Protein AF-A0A430QEE2-F1 (afdb_monomer_lite)

Foldseek 3Di:
DLVVLVVQLVLLVVCVPDVVNVVCCVVVVVVPVLVVVSVVSNVVSVVVNVLVVLVVVPVVDPDPVSVVVNVVVVVVVVVVVVVCVVVCVVVVVVCPPVVVVSVVVSVVVVVVVVVVVVVVVVVVD

Structure (mmCIF, N/CA/C/O backbone):
data_AF-A0A430QEE2-F1
#
_entry.id   AF-A0A430QEE2-F1
#
loop_
_atom_site.group_PDB
_atom_site.id
_atom_site.type_symbol
_atom_site.label_atom_id
_atom_site.label_alt_id
_atom_site.label_comp_id
_atom_site.label_asym_id
_atom_site.label_entity_id
_atom_site.label_seq_id
_atom_site.pdbx_PDB_ins_code
_atom_site.Cartn_x
_atom_site.Cartn_y
_atom_site.Cartn_z
_atom_site.occupancy
_atom_site.B_iso_or_equiv
_atom_site.auth_seq_id
_atom_site.auth_comp_id
_atom_site.auth_asym_id
_atom_site.auth_atom_id
_atom_site.pdbx_PDB_model_num
ATOM 1 N N . ILE A 1 1 ? 1.293 -5.900 13.526 1.00 61.44 1 ILE A N 1
ATOM 2 C CA . ILE A 1 1 ? 0.592 -5.198 12.418 1.00 61.44 1 ILE A CA 1
ATOM 3 C C . ILE A 1 1 ? 0.892 -3.696 12.388 1.00 61.44 1 ILE A C 1
ATOM 5 O O . ILE A 1 1 ? 1.267 -3.216 11.328 1.00 61.44 1 ILE A O 1
ATOM 9 N N . GLN A 1 2 ? 0.842 -2.959 13.507 1.00 61.53 2 GLN A N 1
ATOM 10 C CA . GLN A 1 2 ? 1.146 -1.511 13.510 1.00 61.53 2 GLN A CA 1
ATOM 11 C C . GLN A 1 2 ? 2.568 -1.151 13.041 1.00 61.53 2 GLN A C 1
ATOM 13 O O . GLN A 1 2 ? 2.710 -0.227 12.248 1.00 61.53 2 GLN A O 1
ATOM 18 N N . LEU A 1 3 ? 3.605 -1.906 13.439 1.00 73.31 3 LEU A N 1
ATOM 19 C CA . LEU A 1 3 ? 4.980 -1.668 12.959 1.00 73.31 3 LEU A CA 1
ATOM 20 C C . LEU A 1 3 ? 5.107 -1.805 11.433 1.00 73.31 3 LEU A C 1
ATOM 22 O O . LEU A 1 3 ? 5.831 -1.054 10.794 1.00 73.31 3 LEU A O 1
ATOM 26 N N . ILE A 1 4 ? 4.373 -2.758 10.856 1.00 73.50 4 ILE A N 1
ATOM 27 C CA . ILE A 1 4 ? 4.392 -3.045 9.419 1.00 73.50 4 ILE A CA 1
ATOM 28 C C . ILE A 1 4 ? 3.669 -1.925 8.656 1.00 73.50 4 ILE A C 1
ATOM 30 O O . ILE A 1 4 ? 4.161 -1.476 7.629 1.00 73.50 4 ILE A O 1
ATOM 34 N N . GLY A 1 5 ? 2.548 -1.417 9.183 1.00 66.69 5 GLY A N 1
ATOM 35 C CA . GLY A 1 5 ? 1.834 -0.278 8.594 1.00 66.69 5 GLY A CA 1
ATOM 36 C C . GLY A 1 5 ? 2.638 1.025 8.642 1.00 66.69 5 GLY A C 1
ATOM 37 O O . GLY A 1 5 ? 2.666 1.764 7.661 1.00 66.69 5 GLY A O 1
ATOM 38 N N . LEU A 1 6 ? 3.345 1.277 9.749 1.00 74.31 6 LEU A N 1
ATOM 39 C CA . LEU A 1 6 ? 4.223 2.442 9.881 1.00 74.31 6 LEU A CA 1
ATOM 40 C C . LEU A 1 6 ? 5.431 2.345 8.936 1.00 74.31 6 LEU A C 1
ATOM 42 O O . LEU A 1 6 ? 5.788 3.335 8.306 1.00 74.31 6 LEU A O 1
ATOM 46 N N . ALA A 1 7 ? 6.012 1.150 8.785 1.00 76.38 7 ALA A N 1
ATOM 47 C CA . ALA A 1 7 ? 7.092 0.901 7.834 1.00 76.38 7 ALA A CA 1
ATOM 48 C C . ALA A 1 7 ? 6.641 1.112 6.378 1.00 76.38 7 ALA A C 1
ATOM 50 O O . ALA A 1 7 ? 7.345 1.763 5.614 1.00 76.38 7 ALA A O 1
ATOM 51 N N . VAL A 1 8 ? 5.450 0.632 6.002 1.00 73.25 8 VAL A N 1
ATOM 52 C CA . VAL A 1 8 ? 4.884 0.813 4.650 1.00 73.25 8 VAL A CA 1
ATOM 53 C C . VAL A 1 8 ? 4.585 2.283 4.343 1.00 73.25 8 VAL A C 1
ATOM 55 O O . VAL A 1 8 ? 4.865 2.749 3.237 1.00 73.25 8 VAL A O 1
ATOM 58 N N . LEU A 1 9 ? 4.052 3.038 5.307 1.00 74.19 9 LEU A N 1
ATOM 59 C CA . LEU A 1 9 ? 3.819 4.475 5.137 1.00 74.19 9 LEU A CA 1
ATOM 60 C C . LEU A 1 9 ? 5.119 5.272 5.069 1.00 74.19 9 LEU A C 1
ATOM 62 O O . LEU A 1 9 ? 5.266 6.114 4.187 1.00 74.19 9 LEU A O 1
ATOM 66 N N . GLY A 1 10 ? 6.072 4.976 5.955 1.00 76.75 10 GLY A N 1
ATOM 67 C CA . GLY A 1 10 ? 7.401 5.582 5.922 1.00 76.75 10 GLY A CA 1
ATOM 68 C C . GLY A 1 10 ? 8.095 5.332 4.586 1.00 76.75 10 GLY A C 1
ATOM 69 O O . GLY A 1 10 ? 8.656 6.252 4.006 1.00 76.75 10 GLY A O 1
ATOM 70 N N . PHE A 1 11 ? 7.964 4.121 4.048 1.00 72.75 11 PHE A N 1
ATOM 71 C CA . PHE A 1 11 ? 8.493 3.754 2.740 1.00 72.75 11 PHE A CA 1
ATOM 72 C C . PHE A 1 11 ? 7.804 4.486 1.577 1.00 72.75 11 PHE A C 1
ATOM 74 O O . PHE A 1 11 ? 8.473 4.981 0.673 1.00 72.75 11 PHE A O 1
ATOM 81 N N . SER A 1 12 ? 6.475 4.610 1.620 1.00 71.56 12 SER A N 1
ATOM 82 C CA . SER A 1 12 ? 5.702 5.331 0.595 1.00 71.56 12 SER A CA 1
ATOM 83 C C . SER A 1 12 ? 6.098 6.809 0.522 1.00 71.56 12 SER A C 1
ATOM 85 O O . SER A 1 12 ? 6.240 7.366 -0.563 1.00 71.56 12 SER A O 1
ATOM 87 N N . VAL A 1 13 ? 6.323 7.432 1.682 1.00 80.75 13 VAL A N 1
ATOM 88 C CA . VAL A 1 13 ? 6.812 8.812 1.784 1.00 80.75 13 VAL A CA 1
ATOM 89 C C . VAL A 1 13 ? 8.279 8.900 1.360 1.00 80.75 13 VAL A C 1
ATOM 91 O O . VAL A 1 13 ? 8.635 9.818 0.634 1.00 80.75 13 VAL A O 1
ATOM 94 N N . TYR A 1 14 ? 9.119 7.931 1.733 1.00 75.69 14 TYR A N 1
ATOM 95 C CA . TYR A 1 14 ? 10.535 7.900 1.356 1.00 75.69 14 TYR A CA 1
ATOM 96 C C . TYR A 1 14 ? 10.735 7.907 -0.168 1.00 75.69 14 TYR A C 1
ATOM 98 O O . TYR A 1 14 ? 11.451 8.763 -0.675 1.00 75.69 14 TYR A O 1
ATOM 106 N N . ILE A 1 15 ? 10.011 7.054 -0.906 1.00 69.50 15 ILE A N 1
ATOM 107 C CA . ILE A 1 15 ? 10.014 7.066 -2.382 1.00 69.50 15 ILE A CA 1
ATOM 108 C C . ILE A 1 15 ? 9.570 8.425 -2.938 1.00 69.50 15 ILE A C 1
ATOM 110 O O . ILE A 1 15 ? 10.077 8.871 -3.962 1.00 69.50 15 ILE A O 1
ATOM 114 N N . TYR A 1 16 ? 8.615 9.088 -2.282 1.00 70.56 16 TYR A N 1
ATOM 115 C CA . TYR A 1 16 ? 8.105 10.383 -2.732 1.00 70.56 16 TYR A CA 1
ATOM 116 C C . TYR A 1 16 ? 9.147 11.504 -2.604 1.00 70.56 16 TYR A C 1
ATOM 118 O O . TYR A 1 16 ? 9.140 12.443 -3.403 1.00 70.56 16 TYR A O 1
ATOM 126 N N . LEU A 1 17 ? 10.026 11.412 -1.599 1.00 72.94 17 LEU A N 1
ATOM 127 C CA . LEU A 1 17 ? 11.105 12.372 -1.364 1.00 72.94 17 LEU A CA 1
ATOM 128 C C . LEU A 1 17 ? 12.332 12.137 -2.252 1.00 72.94 17 LEU A C 1
ATOM 130 O O . LEU A 1 17 ? 13.142 13.053 -2.380 1.00 72.94 17 LEU A O 1
ATOM 134 N N . GLU A 1 18 ? 12.488 10.954 -2.847 1.00 73.94 18 GLU A N 1
ATOM 135 C CA . GLU A 1 18 ? 13.654 10.629 -3.667 1.00 73.94 18 GLU A CA 1
ATOM 136 C C . GLU A 1 18 ? 13.499 11.250 -5.076 1.00 73.94 18 GLU A C 1
ATOM 138 O O . GLU A 1 18 ? 12.616 10.847 -5.840 1.00 73.94 18 GLU A O 1
ATOM 143 N N . PRO A 1 19 ? 14.320 12.253 -5.451 1.00 62.75 19 PRO A N 1
ATOM 144 C CA . PRO A 1 19 ? 14.142 13.012 -6.694 1.00 62.75 19 PRO A CA 1
ATOM 145 C C . PRO A 1 19 ? 14.376 12.159 -7.949 1.00 62.75 19 PRO A C 1
ATOM 147 O O . PRO A 1 19 ? 13.762 12.414 -8.983 1.00 62.75 19 PRO A O 1
ATOM 150 N N . GLU A 1 20 ? 15.177 11.092 -7.846 1.00 61.84 20 GLU A N 1
ATOM 151 C CA . GLU A 1 20 ? 15.377 10.129 -8.934 1.00 61.84 20 GLU A CA 1
ATOM 152 C C . GLU A 1 20 ? 14.061 9.461 -9.352 1.00 61.84 20 GLU A C 1
ATOM 154 O O . GLU A 1 20 ? 13.815 9.304 -10.542 1.00 61.84 20 GLU A O 1
ATOM 159 N N . ALA A 1 21 ? 13.154 9.146 -8.419 1.00 60.59 21 ALA A N 1
ATOM 160 C CA . ALA A 1 21 ? 11.859 8.557 -8.763 1.00 60.59 21 ALA A CA 1
ATOM 161 C C . ALA A 1 21 ? 11.020 9.494 -9.646 1.00 60.59 21 ALA A C 1
ATOM 163 O O . ALA A 1 21 ? 10.355 9.039 -10.575 1.00 60.59 21 ALA A O 1
ATOM 164 N N . GLN A 1 22 ? 11.078 10.803 -9.397 1.00 59.28 22 GLN A N 1
ATOM 165 C CA . GLN A 1 22 ? 10.301 11.795 -10.137 1.00 59.28 22 GLN A CA 1
ATOM 166 C C . GLN A 1 22 ? 10.834 11.984 -11.560 1.00 59.28 22 GLN A C 1
ATOM 168 O O . GLN A 1 22 ? 10.031 12.056 -12.487 1.00 59.28 22 GLN A O 1
ATOM 173 N N . ASP A 1 23 ? 12.158 11.971 -11.747 1.00 64.25 23 ASP A N 1
ATOM 174 C CA . ASP A 1 23 ? 12.810 12.082 -13.059 1.00 64.25 23 ASP A CA 1
ATOM 175 C C . ASP A 1 23 ? 12.593 10.845 -13.945 1.00 64.25 23 ASP A C 1
ATOM 177 O O . ASP A 1 23 ? 12.384 10.976 -15.150 1.00 64.25 23 ASP A O 1
ATOM 181 N N . ILE A 1 24 ? 12.566 9.634 -13.372 1.00 60.31 24 ILE A N 1
ATOM 182 C CA . ILE A 1 24 ? 12.307 8.405 -14.147 1.00 60.31 24 ILE A CA 1
ATOM 183 C C . ILE A 1 24 ? 10.834 8.342 -14.579 1.00 60.31 24 ILE A C 1
ATOM 185 O O . ILE A 1 24 ? 10.527 7.946 -15.708 1.00 60.31 24 ILE A O 1
ATOM 189 N N . ILE A 1 25 ? 9.912 8.774 -13.708 1.00 61.84 25 ILE A N 1
ATOM 190 C CA . ILE A 1 25 ? 8.498 8.922 -14.068 1.00 61.84 25 ILE A CA 1
ATOM 191 C C . ILE A 1 25 ? 8.384 10.009 -15.146 1.00 61.84 25 ILE A C 1
ATOM 193 O O . ILE A 1 25 ? 7.694 9.773 -16.141 1.00 61.84 25 ILE A O 1
ATOM 197 N N . LEU A 1 26 ? 9.169 11.098 -15.044 1.00 64.56 26 LEU A N 1
ATOM 198 C CA . LEU A 1 26 ? 9.227 12.167 -16.042 1.00 64.56 26 LEU A CA 1
ATOM 199 C C . LEU A 1 26 ? 9.687 11.727 -17.430 1.00 64.56 26 LEU A C 1
ATOM 201 O O . LEU A 1 26 ? 9.030 12.020 -18.432 1.00 64.56 26 LEU A O 1
ATOM 205 N N . ALA A 1 27 ? 10.789 10.987 -17.471 1.00 63.97 27 ALA A N 1
ATOM 206 C CA . ALA A 1 27 ? 11.437 10.518 -18.686 1.00 63.97 27 ALA A CA 1
ATOM 207 C C . ALA A 1 27 ? 10.675 9.379 -19.383 1.00 63.97 27 ALA A C 1
ATOM 209 O O . ALA A 1 27 ? 10.816 9.193 -20.590 1.00 63.97 27 ALA A O 1
ATOM 210 N N . SER A 1 28 ? 9.853 8.619 -18.651 1.00 61.38 28 SER A N 1
ATOM 211 C CA . SER A 1 28 ? 9.152 7.447 -19.192 1.00 61.38 28 SER A CA 1
ATOM 212 C C . SER A 1 28 ? 8.037 7.770 -20.197 1.00 61.38 28 SER A C 1
ATOM 214 O O . SER A 1 28 ? 7.538 6.860 -20.856 1.00 61.38 28 SER A O 1
ATOM 216 N N . GLY A 1 29 ? 7.586 9.029 -20.302 1.00 59.91 29 GLY A N 1
ATOM 217 C CA . GLY A 1 29 ? 6.444 9.422 -21.146 1.00 59.91 29 GLY A CA 1
ATOM 218 C C . GLY A 1 29 ? 5.090 8.821 -20.719 1.00 59.91 29 GLY A C 1
ATOM 219 O O . GLY A 1 29 ? 4.051 9.232 -21.227 1.00 59.91 29 GLY A O 1
ATOM 220 N N . GLN A 1 30 ? 5.086 7.910 -19.738 1.00 57.91 30 GLN A N 1
ATOM 221 C CA . GLN A 1 30 ? 3.943 7.157 -19.207 1.00 57.91 30 GLN A CA 1
ATOM 222 C C . GLN A 1 30 ? 3.565 7.640 -17.794 1.00 57.91 30 GLN A C 1
ATOM 224 O O . GLN A 1 30 ? 3.197 6.876 -16.900 1.00 57.91 30 GLN A O 1
ATOM 229 N N . GLN A 1 31 ? 3.682 8.945 -17.588 1.00 59.81 31 GLN A N 1
ATOM 230 C CA . GLN A 1 31 ? 3.606 9.625 -16.293 1.00 59.81 31 GLN A CA 1
ATOM 231 C C . GLN A 1 31 ? 2.296 9.409 -15.549 1.00 59.81 31 GLN A C 1
ATOM 233 O O . GLN A 1 31 ? 2.272 9.190 -14.338 1.00 59.81 31 GLN A O 1
ATOM 238 N N . HIS A 1 32 ? 1.196 9.424 -16.298 1.00 63.00 32 HIS A N 1
ATOM 239 C CA . HIS A 1 32 ? -0.139 9.377 -15.726 1.00 63.00 32 HIS A CA 1
ATOM 240 C C . HIS A 1 32 ? -0.400 8.069 -14.974 1.00 63.00 32 HIS A C 1
ATOM 242 O O . HIS A 1 32 ? -0.931 8.099 -13.868 1.00 63.00 32 HIS A O 1
ATOM 248 N N . ALA A 1 33 ? 0.008 6.920 -15.519 1.00 66.38 33 ALA A N 1
ATOM 249 C CA . ALA A 1 33 ? -0.285 5.625 -14.904 1.00 66.38 33 ALA A CA 1
ATOM 250 C C . ALA A 1 33 ? 0.511 5.400 -13.606 1.00 66.38 33 ALA A C 1
ATOM 252 O O . ALA A 1 33 ? -0.025 4.888 -12.620 1.00 66.38 33 ALA A O 1
ATOM 253 N N . VAL A 1 34 ? 1.781 5.811 -13.591 1.00 67.12 34 VAL A N 1
ATOM 254 C CA . VAL A 1 34 ? 2.676 5.588 -12.450 1.00 67.12 34 VAL A CA 1
ATOM 255 C C . VAL A 1 34 ? 2.365 6.557 -11.307 1.00 67.12 34 VAL A C 1
ATOM 257 O O . VAL A 1 34 ? 2.304 6.123 -10.157 1.00 67.12 34 VAL A O 1
ATOM 260 N N . GLN A 1 35 ? 2.061 7.829 -11.600 1.00 72.25 35 GLN A N 1
ATOM 261 C CA . GLN A 1 35 ? 1.630 8.791 -10.575 1.00 72.25 35 GLN A CA 1
ATOM 262 C C . GLN A 1 35 ? 0.320 8.373 -9.900 1.00 72.25 35 GLN A C 1
ATOM 264 O O . GLN A 1 35 ? 0.208 8.456 -8.676 1.00 72.25 35 GLN A O 1
ATOM 269 N N . ILE A 1 36 ? -0.656 7.889 -10.677 1.00 77.44 36 ILE A N 1
ATOM 270 C CA . ILE A 1 36 ? -1.939 7.412 -10.141 1.00 77.44 36 ILE A CA 1
ATOM 271 C C . ILE A 1 36 ? -1.719 6.220 -9.199 1.00 77.44 36 ILE A C 1
ATOM 273 O O . ILE A 1 36 ? -2.285 6.188 -8.108 1.00 77.44 36 ILE A O 1
ATOM 277 N N . MET A 1 37 ? -0.858 5.270 -9.576 1.00 72.19 37 MET A N 1
ATOM 278 C CA . MET A 1 37 ? -0.488 4.127 -8.732 1.00 72.19 37 MET A CA 1
ATOM 279 C C . MET A 1 37 ? 0.205 4.549 -7.429 1.00 72.19 37 MET A C 1
ATOM 281 O O . MET A 1 37 ? -0.120 4.018 -6.369 1.00 72.19 37 MET A O 1
ATOM 285 N N . LEU A 1 38 ? 1.127 5.513 -7.487 1.00 73.88 38 LEU A N 1
ATOM 286 C CA . LEU A 1 38 ? 1.847 6.034 -6.318 1.00 73.88 38 LEU A CA 1
ATOM 287 C C . LEU A 1 38 ? 0.901 6.716 -5.322 1.00 73.88 38 LEU A C 1
ATOM 289 O O . LEU A 1 38 ? 0.933 6.415 -4.128 1.00 73.88 38 LEU A O 1
ATOM 293 N N . TYR A 1 39 ? 0.009 7.577 -5.817 1.00 79.81 39 TYR A N 1
ATOM 294 C CA . TYR A 1 39 ? -1.023 8.208 -4.992 1.00 79.81 39 TYR A CA 1
ATOM 295 C C . TYR A 1 39 ? -1.992 7.181 -4.396 1.00 79.81 39 TYR A C 1
ATOM 297 O O . TYR A 1 39 ? -2.347 7.281 -3.220 1.00 79.81 39 TYR A O 1
ATOM 305 N N . ALA A 1 40 ? -2.390 6.173 -5.177 1.00 81.12 40 ALA A N 1
ATOM 306 C CA . ALA A 1 40 ? -3.236 5.089 -4.690 1.00 81.12 40 ALA A CA 1
ATOM 307 C C . ALA A 1 40 ? -2.542 4.281 -3.581 1.00 81.12 40 ALA A C 1
ATOM 309 O O . ALA A 1 40 ? -3.164 3.996 -2.559 1.00 81.12 40 ALA A O 1
ATOM 310 N N . LEU A 1 41 ? -1.252 3.965 -3.733 1.00 74.69 41 LEU A N 1
ATOM 311 C CA . LEU A 1 41 ? -0.469 3.234 -2.735 1.00 74.69 41 LEU A CA 1
ATOM 312 C C . LEU A 1 41 ? -0.322 4.030 -1.429 1.00 74.69 41 LEU A C 1
ATOM 314 O O . LEU A 1 41 ? -0.532 3.476 -0.349 1.00 74.69 41 LEU A O 1
ATOM 318 N N . MET A 1 42 ? -0.055 5.337 -1.530 1.00 82.25 42 MET A N 1
ATOM 319 C CA . MET A 1 42 ? -0.017 6.251 -0.384 1.00 82.25 42 MET A CA 1
ATOM 320 C C . MET A 1 42 ? -1.370 6.275 0.347 1.00 82.25 42 MET A C 1
ATOM 322 O O . MET A 1 42 ? -1.426 6.152 1.573 1.00 82.25 42 MET A O 1
ATOM 326 N N . GLY A 1 43 ? -2.471 6.371 -0.407 1.00 84.31 43 GLY A N 1
ATOM 327 C CA . GLY A 1 43 ? -3.829 6.345 0.134 1.00 84.31 43 GLY A CA 1
ATOM 328 C C . GLY A 1 43 ? -4.150 5.035 0.857 1.00 84.31 43 GLY A C 1
ATOM 329 O O . GLY A 1 43 ? -4.575 5.054 2.011 1.00 84.31 43 GLY A O 1
ATOM 330 N N . ILE A 1 44 ? -3.891 3.889 0.220 1.00 82.31 44 ILE A N 1
ATOM 331 C CA . ILE A 1 44 ? -4.133 2.555 0.795 1.00 82.31 44 ILE A CA 1
ATOM 332 C C . ILE A 1 44 ? -3.284 2.339 2.058 1.00 82.31 44 ILE A C 1
ATOM 334 O O . ILE A 1 44 ? -3.799 1.837 3.062 1.00 82.31 44 ILE A O 1
ATOM 338 N N . GLY A 1 45 ? -2.013 2.754 2.045 1.00 75.69 45 GLY A N 1
ATOM 339 C CA . GLY A 1 45 ? -1.127 2.699 3.211 1.00 75.69 45 GLY A CA 1
ATOM 340 C C . GLY A 1 45 ? -1.650 3.534 4.384 1.00 75.69 45 GLY A C 1
ATOM 341 O O . GLY A 1 45 ? -1.693 3.053 5.518 1.00 75.69 45 GLY A O 1
ATOM 342 N N . GLY A 1 46 ? -2.133 4.748 4.100 1.00 83.19 46 GLY A N 1
ATOM 343 C CA . GLY A 1 46 ? -2.735 5.652 5.085 1.00 83.19 46 GLY A CA 1
ATOM 344 C C . GLY A 1 46 ? -3.993 5.073 5.719 1.00 83.19 46 GLY A C 1
ATOM 345 O O . GLY A 1 46 ? -4.103 4.989 6.943 1.00 83.19 46 GLY A O 1
ATOM 346 N N . ILE A 1 47 ? -4.919 4.605 4.882 1.00 83.19 47 ILE A N 1
ATOM 347 C CA . ILE A 1 47 ? -6.187 4.007 5.315 1.00 83.19 47 ILE A CA 1
ATOM 348 C C . ILE A 1 47 ? -5.925 2.769 6.183 1.00 83.19 47 ILE A C 1
ATOM 350 O O . ILE A 1 47 ? -6.522 2.619 7.248 1.00 83.19 47 ILE A O 1
ATOM 354 N N . THR A 1 48 ? -4.980 1.916 5.781 1.00 80.62 48 THR A N 1
ATOM 355 C CA . THR A 1 48 ? -4.608 0.710 6.536 1.00 80.62 48 THR A CA 1
ATOM 356 C C . THR A 1 48 ? -4.020 1.053 7.908 1.00 80.62 48 THR A C 1
ATOM 358 O O . THR A 1 48 ? -4.321 0.366 8.886 1.00 80.62 48 THR A O 1
ATOM 361 N N . LEU A 1 49 ? -3.235 2.133 8.023 1.00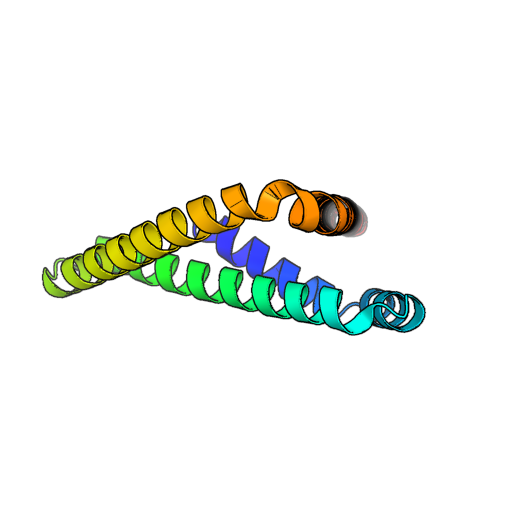 78.81 49 LEU A N 1
ATOM 362 C CA . LEU A 1 49 ? -2.722 2.595 9.316 1.00 78.81 49 LEU A CA 1
ATOM 363 C C . LEU A 1 49 ? -3.853 3.099 10.220 1.00 78.81 49 LEU A C 1
ATOM 365 O O . LEU A 1 49 ? -3.909 2.716 11.386 1.00 78.81 49 LEU A O 1
ATOM 369 N N . VAL A 1 50 ? -4.788 3.890 9.687 1.00 81.38 50 VAL A N 1
ATOM 370 C CA . VAL A 1 50 ? -5.955 4.360 10.450 1.00 81.38 50 VAL A CA 1
ATOM 371 C C . VAL A 1 50 ? -6.782 3.173 10.952 1.00 81.38 50 VAL A C 1
ATOM 373 O O . VAL A 1 50 ? -7.094 3.107 12.139 1.00 81.38 50 VAL A O 1
ATOM 376 N N . ILE A 1 51 ? -7.055 2.180 10.100 1.00 81.00 51 ILE A N 1
ATOM 377 C CA . ILE A 1 51 ? -7.767 0.951 10.490 1.00 81.00 51 ILE A CA 1
ATOM 378 C C . ILE A 1 51 ? -7.000 0.186 11.581 1.00 81.00 51 ILE A C 1
ATOM 380 O O . ILE A 1 51 ? -7.609 -0.299 12.534 1.00 81.00 51 ILE A O 1
ATOM 384 N N . ALA A 1 52 ? -5.669 0.100 11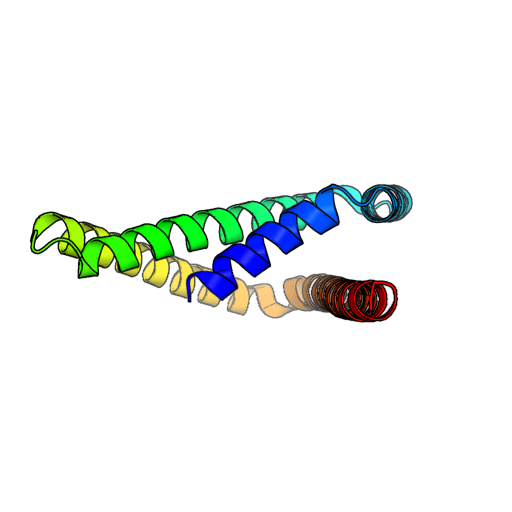.485 1.00 77.19 52 ALA A N 1
ATOM 385 C CA . ALA A 1 52 ? -4.835 -0.559 12.491 1.00 77.19 52 ALA A CA 1
ATOM 386 C C . ALA A 1 52 ? -4.836 0.179 13.842 1.00 77.19 52 ALA A C 1
ATOM 388 O O . ALA A 1 52 ? -4.818 -0.469 14.891 1.00 77.19 52 ALA A O 1
ATOM 389 N N . LEU A 1 53 ? -4.884 1.515 13.831 1.00 72.19 53 LEU A N 1
ATOM 390 C CA . LEU A 1 53 ? -5.033 2.324 15.042 1.00 72.19 53 LEU A CA 1
ATOM 391 C C . LEU A 1 53 ? -6.411 2.118 15.679 1.00 72.19 53 LEU A C 1
ATOM 393 O O . LEU A 1 53 ? -6.484 1.874 16.880 1.00 72.19 53 LEU A O 1
ATOM 397 N N . PHE A 1 54 ? -7.487 2.113 14.886 1.00 73.94 54 PHE A N 1
ATOM 398 C CA . PHE A 1 54 ? -8.833 1.805 15.383 1.00 73.94 54 PHE A CA 1
ATOM 399 C C . PHE A 1 54 ? -8.942 0.380 15.947 1.00 73.94 54 PHE A C 1
ATOM 401 O O . PHE A 1 54 ? -9.566 0.187 16.988 1.00 73.94 54 PHE A O 1
ATOM 408 N N . GLY A 1 55 ? -8.286 -0.603 15.324 1.00 72.19 55 GLY A N 1
ATOM 409 C CA . GLY A 1 55 ? -8.237 -1.979 15.827 1.00 72.19 55 GLY A CA 1
ATOM 410 C C . GLY A 1 55 ? -7.480 -2.116 17.154 1.00 72.19 55 GLY A C 1
ATOM 411 O O . GLY A 1 55 ? -7.940 -2.815 18.053 1.00 72.19 55 GLY A O 1
ATOM 412 N N . CYS A 1 56 ? -6.348 -1.421 17.317 1.00 70.50 56 CYS A N 1
ATOM 413 C CA . CYS A 1 56 ? -5.582 -1.453 18.568 1.00 70.50 56 CYS A CA 1
ATOM 414 C C . CYS A 1 56 ? -6.272 -0.673 19.698 1.00 70.50 56 CYS A C 1
ATOM 416 O O . CYS A 1 56 ? -6.293 -1.138 20.835 1.00 70.50 56 CYS A O 1
ATOM 418 N N . CYS A 1 57 ? -6.874 0.483 19.395 1.00 65.44 57 CYS A N 1
ATOM 419 C CA . CYS A 1 57 ? -7.671 1.241 20.363 1.00 65.44 57 CYS A CA 1
ATOM 420 C C . CYS A 1 57 ? -8.936 0.477 20.789 1.00 65.44 57 CYS A C 1
ATOM 422 O O . CYS A 1 57 ? -9.334 0.566 21.947 1.00 65.44 57 CYS A O 1
ATOM 424 N N . GLY A 1 58 ? -9.533 -0.318 19.894 1.00 64.62 58 GLY A N 1
ATOM 425 C CA . GLY A 1 58 ? -10.684 -1.174 20.203 1.00 64.62 58 GLY A CA 1
ATOM 426 C C . GLY A 1 58 ? -10.384 -2.319 21.168 1.00 64.62 58 GLY A C 1
ATOM 427 O O . GLY A 1 58 ? -11.286 -2.761 21.867 1.00 64.62 58 GLY A O 1
ATOM 428 N N . ALA A 1 59 ? -9.128 -2.762 21.263 1.00 65.62 59 ALA A N 1
ATOM 429 C CA . ALA A 1 59 ? -8.710 -3.727 22.280 1.00 65.62 59 ALA A CA 1
ATOM 430 C C . ALA A 1 59 ? -8.501 -3.079 23.661 1.00 65.62 59 ALA A C 1
ATOM 432 O O . ALA A 1 59 ? -8.582 -3.763 24.676 1.00 65.62 59 ALA A O 1
ATOM 433 N N . TYR A 1 60 ? -8.219 -1.771 23.697 1.00 60.84 60 TYR A N 1
ATOM 434 C CA . TYR A 1 60 ? -7.923 -1.039 24.931 1.00 60.84 60 TYR A CA 1
ATOM 435 C C . TYR A 1 60 ? -9.167 -0.406 25.572 1.00 60.84 60 TYR A C 1
ATOM 437 O O . TYR A 1 60 ? -9.159 -0.092 26.759 1.00 60.84 60 TYR A O 1
ATOM 445 N N . HIS A 1 61 ? -10.239 -0.202 24.803 1.00 53.22 61 HIS A N 1
ATOM 446 C CA . HIS A 1 61 ? -11.466 0.420 25.285 1.00 53.22 61 HIS A CA 1
ATOM 447 C C . HIS A 1 61 ? -12.620 -0.586 25.255 1.00 53.22 61 HIS A C 1
ATOM 449 O O . HIS A 1 61 ? -13.074 -0.984 24.186 1.00 53.22 61 HIS A O 1
ATOM 455 N N . GLU A 1 62 ? -13.132 -0.952 26.431 1.00 63.75 62 GLU A N 1
ATOM 456 C CA . GLU A 1 62 ? -14.250 -1.886 26.652 1.00 63.75 62 GLU A CA 1
ATOM 457 C C . GLU A 1 62 ? -15.616 -1.326 26.170 1.00 63.75 62 GLU A C 1
ATOM 459 O O . GLU A 1 62 ? -16.665 -1.635 26.730 1.00 63.75 62 GLU A O 1
ATOM 464 N N . SER A 1 63 ? -15.643 -0.458 25.143 1.00 55.69 63 SER A N 1
ATOM 465 C CA . SER A 1 63 ? -16.883 0.116 24.608 1.00 55.69 63 SER A CA 1
ATOM 466 C C . SER A 1 63 ? -17.378 -0.611 23.360 1.00 55.69 63 SER A C 1
ATOM 468 O O . SER A 1 63 ? -16.735 -0.678 22.311 1.00 55.69 63 SER A O 1
ATOM 470 N N . GLN A 1 64 ? -18.610 -1.102 23.461 1.00 62.00 64 GLN A N 1
ATOM 471 C CA . GLN A 1 64 ? -19.291 -1.867 22.417 1.00 62.00 64 GLN A CA 1
ATOM 472 C C . GLN A 1 64 ? -19.530 -1.061 21.122 1.00 62.00 64 GLN A C 1
ATOM 474 O O . GLN A 1 64 ? -19.642 -1.645 20.045 1.00 62.00 64 GLN A O 1
ATOM 479 N N . CYS A 1 65 ? -19.539 0.277 21.188 1.00 63.34 65 CYS A N 1
ATOM 480 C CA . CYS A 1 65 ? -19.667 1.139 20.007 1.00 63.34 65 CYS A CA 1
ATOM 481 C C . CYS A 1 65 ? -18.433 1.121 19.088 1.00 63.34 65 CYS A C 1
ATOM 483 O O . CYS A 1 65 ? -18.593 1.260 17.877 1.00 63.34 65 CYS A O 1
ATOM 485 N N . LEU A 1 66 ? -17.214 0.947 19.620 1.00 65.75 66 LEU A N 1
ATOM 486 C CA . LEU A 1 66 ? -15.992 0.977 18.799 1.00 65.75 66 LEU A CA 1
ATOM 487 C C . LEU A 1 66 ? -15.780 -0.337 18.025 1.00 65.75 66 LEU A C 1
ATOM 489 O O . LEU A 1 66 ? -15.211 -0.347 16.935 1.00 65.75 66 LEU A O 1
ATOM 493 N N . LEU A 1 67 ? -16.282 -1.449 18.568 1.00 74.19 67 LEU A N 1
ATOM 494 C CA . LEU A 1 67 ? -16.224 -2.759 17.921 1.00 74.19 67 LEU A CA 1
ATOM 495 C C . LEU A 1 67 ? -17.227 -2.863 16.758 1.00 74.19 67 LEU A C 1
ATOM 497 O O . LEU A 1 67 ? -16.924 -3.452 15.720 1.00 74.19 67 LEU A O 1
ATOM 501 N N . GLY A 1 68 ? -18.401 -2.234 16.902 1.00 80.88 68 GLY A N 1
ATOM 502 C CA . GLY A 1 68 ? -19.430 -2.195 15.859 1.00 80.88 68 GLY A CA 1
ATOM 503 C C . GLY A 1 68 ? -18.997 -1.427 14.606 1.00 80.88 68 GLY A C 1
ATOM 504 O O . GLY A 1 68 ? -19.217 -1.890 13.484 1.00 80.88 68 GLY A O 1
ATOM 505 N N . THR A 1 69 ? -18.323 -0.284 14.768 1.00 81.19 69 THR A N 1
ATOM 506 C CA . THR A 1 69 ? -17.777 0.479 13.632 1.00 81.19 69 THR A CA 1
ATOM 507 C C . THR A 1 69 ? -16.644 -0.269 12.940 1.00 81.19 69 THR A C 1
ATOM 509 O O . THR A 1 69 ? -16.623 -0.317 11.711 1.00 81.19 69 THR A O 1
ATOM 512 N N . TYR A 1 70 ? -15.758 -0.924 13.696 1.00 81.94 70 TYR A N 1
ATOM 513 C CA . TYR A 1 70 ? -14.707 -1.771 13.130 1.00 81.94 70 TYR A CA 1
ATOM 514 C C . TYR A 1 70 ? -15.283 -2.894 12.258 1.00 81.94 70 TYR A C 1
ATOM 516 O O . TYR A 1 70 ? -14.872 -3.067 11.110 1.00 81.94 70 TYR A O 1
ATOM 524 N N . PHE A 1 71 ? -16.290 -3.609 12.762 1.00 84.69 71 PHE A N 1
ATOM 525 C CA . PHE A 1 71 ? -16.944 -4.683 12.016 1.00 84.69 71 PHE A CA 1
ATOM 526 C C . PHE A 1 71 ? -17.635 -4.169 10.745 1.00 84.69 71 PHE A C 1
ATOM 528 O O . PHE A 1 71 ? -17.520 -4.771 9.678 1.00 84.69 71 PHE A O 1
ATOM 535 N N . THR A 1 72 ? -18.289 -3.010 10.835 1.00 89.06 72 THR A N 1
ATOM 536 C CA . THR A 1 72 ? -18.934 -2.363 9.683 1.00 89.06 72 THR A CA 1
ATOM 537 C C . THR A 1 72 ? -17.912 -1.987 8.609 1.00 89.06 72 THR A C 1
ATOM 539 O O . THR A 1 72 ? -18.109 -2.296 7.435 1.00 89.06 72 THR A O 1
ATOM 542 N N . ILE A 1 73 ? -16.784 -1.382 8.999 1.00 85.12 73 ILE A N 1
ATOM 543 C CA . ILE A 1 73 ? -15.689 -1.037 8.082 1.00 85.12 73 ILE A CA 1
ATOM 544 C C . ILE A 1 73 ? -15.120 -2.294 7.415 1.00 85.12 73 ILE A C 1
ATOM 546 O O . ILE A 1 73 ? -14.908 -2.295 6.204 1.00 85.12 73 ILE A O 1
ATOM 550 N N . LEU A 1 74 ? -14.920 -3.382 8.166 1.00 84.81 74 LEU A N 1
ATOM 551 C CA . LEU A 1 74 ? -14.436 -4.643 7.602 1.00 84.81 74 LEU A CA 1
ATOM 552 C C . LEU A 1 74 ? -15.397 -5.236 6.569 1.00 84.81 74 LEU A C 1
ATOM 554 O O . LEU A 1 74 ? -14.940 -5.684 5.519 1.00 84.81 74 LEU A O 1
ATOM 558 N N . ILE A 1 75 ? -16.709 -5.207 6.821 1.00 91.56 75 ILE A N 1
ATOM 559 C CA . ILE A 1 75 ? -17.707 -5.671 5.847 1.00 91.56 75 ILE A CA 1
ATOM 560 C C . ILE A 1 75 ? -17.626 -4.850 4.556 1.00 91.56 75 ILE A C 1
ATOM 562 O O . ILE A 1 75 ? -17.635 -5.419 3.464 1.00 91.56 75 ILE A O 1
ATOM 566 N N . VAL A 1 76 ? -17.501 -3.525 4.666 1.00 91.75 76 VAL A N 1
ATOM 567 C CA . VAL A 1 76 ? -17.380 -2.635 3.501 1.00 91.75 76 VAL A CA 1
ATOM 568 C C . VAL A 1 76 ? -16.099 -2.923 2.712 1.00 91.75 76 VAL A C 1
ATOM 570 O O . VAL A 1 76 ? -16.137 -3.006 1.480 1.00 91.75 76 VAL A O 1
ATOM 573 N N . ILE A 1 77 ? -14.972 -3.134 3.400 1.00 88.94 77 ILE A N 1
ATOM 574 C CA . ILE A 1 77 ? -13.701 -3.500 2.762 1.00 88.94 77 ILE A CA 1
ATOM 575 C C . ILE A 1 77 ? -13.832 -4.844 2.055 1.00 88.94 77 ILE A C 1
ATO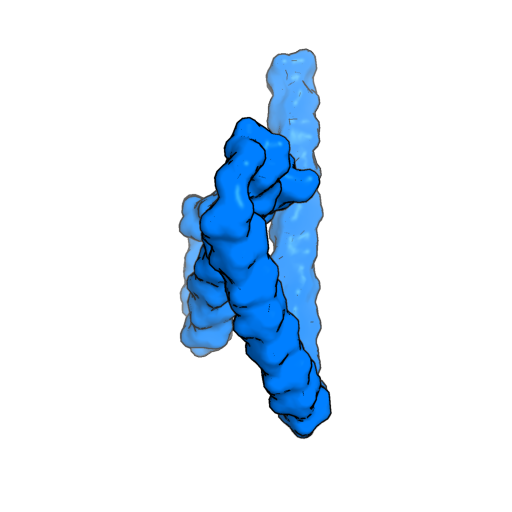M 577 O O . ILE A 1 77 ? -13.422 -4.956 0.904 1.00 88.94 77 ILE A O 1
ATOM 581 N N . PHE A 1 78 ? -14.434 -5.843 2.701 1.00 89.75 78 PHE A N 1
ATOM 582 C CA . PHE A 1 78 ? -14.611 -7.169 2.121 1.00 89.75 78 PHE A CA 1
ATOM 583 C C . PHE A 1 78 ? -15.488 -7.124 0.866 1.00 89.75 78 PHE A C 1
ATOM 585 O O . PHE A 1 78 ? -15.107 -7.660 -0.172 1.00 89.75 78 PHE A O 1
ATOM 592 N N . ALA A 1 79 ? -16.614 -6.410 0.915 1.00 94.38 79 ALA A N 1
ATOM 593 C CA . ALA A 1 79 ? -17.475 -6.213 -0.248 1.00 94.38 79 ALA A CA 1
ATOM 594 C C . ALA A 1 79 ? -16.726 -5.525 -1.403 1.00 94.38 79 ALA A C 1
ATOM 596 O O . ALA A 1 79 ? -16.825 -5.949 -2.558 1.00 94.38 79 ALA A O 1
ATOM 597 N N . THR A 1 80 ? -15.918 -4.509 -1.089 1.00 90.94 80 THR A N 1
ATOM 598 C CA . THR A 1 80 ? -15.079 -3.809 -2.073 1.00 90.94 80 THR A CA 1
ATOM 599 C C . THR A 1 80 ? -14.006 -4.732 -2.648 1.00 90.94 80 THR A C 1
ATOM 601 O O . THR A 1 80 ? -13.791 -4.737 -3.856 1.00 90.94 80 THR A O 1
ATOM 604 N N . GLN A 1 81 ? -13.369 -5.560 -1.817 1.00 86.69 81 GLN A N 1
ATOM 605 C CA . GLN A 1 81 ? -12.360 -6.531 -2.242 1.00 86.69 81 GLN A CA 1
ATOM 606 C C . GLN A 1 81 ? -12.948 -7.584 -3.172 1.00 86.69 81 GLN A C 1
ATOM 608 O O . GLN A 1 81 ? -12.363 -7.856 -4.212 1.00 86.69 81 GLN A O 1
ATOM 613 N N . VAL A 1 82 ? -14.113 -8.140 -2.840 1.00 93.81 82 VAL A N 1
ATOM 614 C CA . VAL A 1 82 ? -14.795 -9.134 -3.679 1.00 93.81 82 VAL A CA 1
ATOM 615 C C . VAL A 1 82 ? -15.229 -8.511 -5.008 1.00 93.81 82 VAL A C 1
ATOM 617 O O . VAL A 1 82 ? -15.032 -9.112 -6.066 1.00 93.81 82 VAL A O 1
ATOM 620 N N . THR A 1 83 ? -15.746 -7.281 -4.979 1.00 94.81 83 THR A N 1
ATOM 621 C CA . THR A 1 83 ? -16.132 -6.545 -6.193 1.00 94.81 83 THR A CA 1
ATOM 622 C C . THR A 1 83 ? -14.912 -6.258 -7.069 1.00 94.81 83 THR A C 1
ATOM 624 O O . THR A 1 83 ? -14.907 -6.582 -8.256 1.00 94.81 83 THR A O 1
ATOM 627 N N . GLY A 1 84 ? -13.842 -5.724 -6.478 1.00 89.06 84 GLY A N 1
ATOM 628 C CA . GLY A 1 84 ? -12.586 -5.436 -7.164 1.00 89.06 84 GLY A CA 1
ATOM 629 C C . GLY A 1 84 ? -11.905 -6.693 -7.703 1.00 89.06 84 GLY A C 1
ATOM 630 O O . GLY A 1 84 ? -11.425 -6.684 -8.830 1.00 89.06 84 GLY A O 1
ATOM 631 N N . ALA A 1 85 ? -11.919 -7.798 -6.954 1.00 88.25 85 ALA A N 1
ATOM 632 C CA . ALA A 1 85 ? -11.380 -9.082 -7.395 1.00 88.25 85 ALA A CA 1
ATOM 633 C C . ALA A 1 85 ? -12.166 -9.645 -8.583 1.00 88.25 85 ALA A C 1
ATOM 635 O O . ALA A 1 85 ? -11.569 -10.150 -9.530 1.00 88.25 85 ALA A O 1
ATOM 636 N N . THR A 1 86 ? -13.494 -9.515 -8.570 1.00 92.88 86 THR A N 1
ATOM 637 C CA . THR A 1 86 ? -14.348 -9.982 -9.669 1.00 92.88 86 THR A CA 1
ATOM 638 C C . THR A 1 86 ? -14.113 -9.161 -10.938 1.00 92.88 86 THR A C 1
ATOM 640 O O . THR A 1 86 ? -13.911 -9.726 -12.011 1.00 92.88 86 THR A O 1
ATOM 643 N N . LEU A 1 87 ? -14.061 -7.831 -10.819 1.00 88.88 87 LEU A N 1
ATOM 644 C CA . LEU A 1 87 ? -13.748 -6.938 -11.938 1.00 88.88 87 LEU A CA 1
ATOM 645 C C . LEU A 1 87 ? -12.319 -7.159 -12.453 1.00 88.88 87 LEU A C 1
ATOM 647 O O . LEU A 1 87 ? -12.110 -7.312 -13.653 1.00 88.88 87 LEU A O 1
ATOM 651 N N . GLY A 1 88 ? -11.336 -7.264 -11.559 1.00 87.50 88 GLY A N 1
ATOM 652 C CA . GLY A 1 88 ? -9.948 -7.553 -11.918 1.00 87.50 88 GLY A CA 1
ATOM 653 C C . GLY A 1 88 ? -9.787 -8.914 -12.594 1.00 87.50 88 GLY A C 1
ATOM 654 O O . GLY A 1 88 ? -8.988 -9.056 -13.517 1.00 87.50 88 GLY A O 1
ATOM 655 N N . TYR A 1 89 ? -10.591 -9.904 -12.200 1.00 83.88 89 TYR A N 1
ATOM 656 C CA . TYR A 1 89 ? -10.631 -11.188 -12.884 1.00 83.88 89 TYR A CA 1
ATOM 657 C C . TYR A 1 89 ? -11.194 -11.047 -14.299 1.00 83.88 89 TYR A C 1
ATOM 659 O O . TYR A 1 89 ? -10.661 -11.677 -15.203 1.00 83.88 89 TYR A O 1
ATOM 667 N N . LEU A 1 90 ? -12.218 -10.225 -14.537 1.00 87.62 90 LEU A N 1
ATOM 668 C CA . LEU A 1 90 ? -12.766 -10.001 -15.883 1.00 87.62 90 LEU A CA 1
ATOM 669 C C . LEU A 1 90 ? -11.768 -9.282 -16.811 1.00 87.62 90 LEU A C 1
ATOM 671 O O . LEU A 1 90 ? -11.603 -9.701 -17.952 1.00 87.62 90 LEU A O 1
ATOM 675 N N . TYR A 1 91 ? -11.036 -8.288 -16.302 1.00 83.69 91 TYR A N 1
ATOM 676 C CA . TYR A 1 91 ? -10.061 -7.483 -17.062 1.00 83.69 91 TYR A CA 1
ATOM 677 C C . TYR A 1 91 ? -8.605 -7.983 -16.946 1.00 83.69 91 TYR A C 1
ATOM 679 O O . TYR A 1 91 ? -7.641 -7.252 -17.173 1.00 83.69 91 TYR A O 1
ATOM 687 N N . ARG A 1 92 ? -8.424 -9.262 -16.605 1.00 77.75 92 ARG A N 1
ATOM 688 C CA . ARG A 1 92 ? -7.131 -9.908 -16.312 1.00 77.75 92 ARG A CA 1
ATOM 689 C C . ARG A 1 92 ? -6.065 -9.827 -17.412 1.00 77.75 92 ARG A C 1
ATOM 691 O O . ARG A 1 92 ? -4.888 -10.011 -17.103 1.00 77.75 92 ARG A O 1
ATOM 698 N N . GLU A 1 93 ? -6.436 -9.614 -18.674 1.00 73.44 93 GLU A N 1
ATOM 699 C CA . GLU A 1 93 ? -5.462 -9.508 -19.772 1.00 73.44 93 GLU A CA 1
ATOM 700 C C . GLU A 1 93 ? -4.790 -8.134 -19.844 1.00 73.44 93 GLU A C 1
ATOM 702 O O . GLU A 1 93 ? -3.569 -8.073 -19.969 1.00 73.44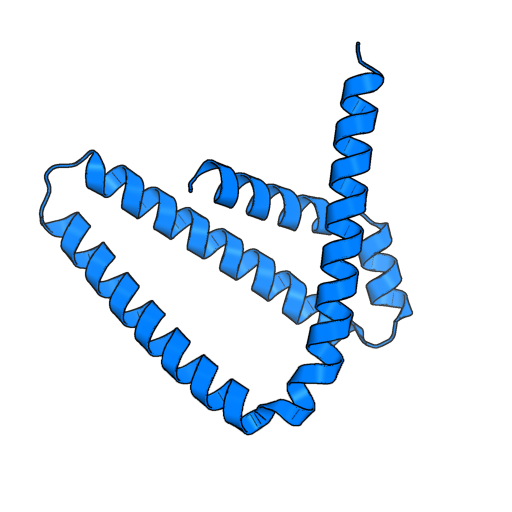 93 GLU A O 1
ATOM 707 N N . GLU A 1 94 ? -5.536 -7.045 -19.662 1.00 70.12 94 GLU A N 1
ATOM 708 C CA . GLU A 1 94 ? -4.984 -5.684 -19.710 1.00 70.12 94 GLU A CA 1
ATOM 709 C C . GLU A 1 94 ? -4.208 -5.335 -18.433 1.00 70.12 94 GLU A C 1
ATOM 711 O O . GLU A 1 94 ? -3.148 -4.713 -18.479 1.00 70.12 94 GLU A O 1
ATOM 716 N N . VAL A 1 95 ? -4.685 -5.800 -17.274 1.00 68.94 95 VAL A N 1
ATOM 717 C CA . VAL A 1 95 ? -4.097 -5.437 -15.975 1.00 68.94 95 VAL A CA 1
ATOM 718 C C . VAL A 1 95 ? -2.734 -6.108 -15.752 1.00 68.94 95 VAL A C 1
ATOM 720 O O . VAL A 1 95 ? -1.874 -5.559 -15.064 1.00 68.94 95 VAL A O 1
ATOM 723 N N . ARG A 1 96 ? -2.482 -7.283 -16.345 1.00 68.31 96 ARG A N 1
ATOM 724 C CA . ARG A 1 96 ? -1.297 -8.098 -16.022 1.00 68.31 96 ARG A CA 1
ATOM 725 C C . ARG A 1 96 ? 0.022 -7.443 -16.427 1.00 68.31 96 ARG A C 1
ATOM 727 O O . ARG A 1 96 ? 0.987 -7.504 -15.669 1.00 68.31 96 ARG A O 1
ATOM 734 N N . VAL A 1 97 ? 0.071 -6.839 -17.611 1.00 66.38 97 VAL A N 1
ATOM 735 C CA . VAL A 1 97 ? 1.329 -6.374 -18.217 1.00 66.38 97 VAL A CA 1
ATOM 736 C C . VAL A 1 97 ? 1.845 -5.128 -17.496 1.00 66.38 97 VAL A C 1
ATOM 738 O O . VAL A 1 97 ? 3.009 -5.067 -17.107 1.00 66.38 97 VAL A O 1
ATOM 741 N N . THR A 1 98 ? 0.953 -4.176 -17.214 1.00 69.25 98 THR A N 1
ATOM 742 C CA . THR A 1 98 ? 1.287 -2.949 -16.480 1.00 69.25 98 THR A CA 1
ATOM 743 C C . THR A 1 98 ? 1.548 -3.223 -14.998 1.00 69.25 98 THR A C 1
ATOM 745 O O . THR A 1 98 ? 2.472 -2.653 -14.422 1.00 69.25 98 THR A O 1
ATOM 748 N N . PHE A 1 99 ? 0.778 -4.119 -14.369 1.00 68.00 99 PHE A N 1
ATOM 749 C CA . PHE A 1 99 ? 0.898 -4.382 -12.934 1.00 68.00 99 PHE A CA 1
ATOM 750 C C . PHE A 1 99 ? 2.178 -5.148 -12.579 1.00 68.00 99 PHE A C 1
ATOM 752 O O . PHE A 1 99 ? 2.836 -4.792 -11.605 1.00 68.00 99 PHE A O 1
ATOM 759 N N . ILE A 1 100 ? 2.578 -6.148 -13.380 1.00 71.38 100 ILE A N 1
ATOM 760 C CA . ILE A 1 100 ? 3.806 -6.926 -13.132 1.00 71.38 100 ILE A CA 1
ATOM 761 C C . ILE A 1 100 ? 5.048 -6.041 -13.244 1.00 71.38 100 ILE A C 1
ATOM 763 O O . ILE A 1 100 ? 5.915 -6.109 -12.373 1.00 71.38 100 ILE A O 1
ATOM 767 N N . GLN A 1 101 ? 5.132 -5.190 -14.273 1.00 70.06 101 GLN A N 1
ATOM 768 C CA . GLN A 1 101 ? 6.290 -4.312 -14.440 1.00 70.06 101 GLN A CA 1
ATOM 769 C C . GLN A 1 101 ? 6.393 -3.319 -13.272 1.00 70.06 101 GLN A C 1
ATOM 771 O O . GLN A 1 101 ? 7.462 -3.170 -12.683 1.00 70.06 101 GLN A O 1
ATOM 776 N N . ASN A 1 102 ? 5.277 -2.696 -12.884 1.00 71.38 102 ASN A N 1
ATOM 777 C CA . ASN A 1 102 ? 5.264 -1.712 -11.802 1.00 71.38 102 ASN A CA 1
ATOM 778 C C . ASN A 1 102 ? 5.556 -2.353 -10.430 1.00 71.38 102 ASN A C 1
ATOM 780 O O . ASN A 1 102 ? 6.295 -1.780 -9.631 1.00 71.38 102 ASN A O 1
ATOM 784 N N . ILE A 1 103 ? 5.048 -3.568 -10.172 1.00 72.38 103 ILE A N 1
ATOM 785 C CA . ILE A 1 103 ? 5.383 -4.344 -8.964 1.00 72.38 103 ILE A CA 1
ATOM 786 C C . ILE A 1 103 ? 6.865 -4.703 -8.920 1.00 72.38 103 ILE A C 1
ATOM 788 O O . ILE A 1 103 ? 7.475 -4.602 -7.859 1.00 72.38 103 ILE A O 1
ATOM 792 N N . PHE A 1 104 ? 7.451 -5.122 -10.043 1.00 72.69 104 PHE A N 1
ATOM 793 C CA . PHE A 1 104 ? 8.858 -5.511 -10.090 1.00 72.69 104 PHE A CA 1
ATOM 794 C C . PHE A 1 104 ? 9.780 -4.312 -9.820 1.00 72.69 104 PHE A C 1
ATOM 796 O O . PHE A 1 104 ? 10.739 -4.436 -9.060 1.00 72.69 104 PHE A O 1
ATOM 803 N N . TYR A 1 105 ? 9.437 -3.134 -10.353 1.00 69.25 105 TYR A N 1
ATOM 804 C CA . TYR A 1 105 ? 10.128 -1.876 -10.050 1.00 69.25 105 TYR A CA 1
ATOM 805 C C . TYR A 1 105 ? 9.999 -1.477 -8.574 1.00 69.25 105 TYR A C 1
ATOM 807 O O . TYR A 1 105 ? 11.004 -1.158 -7.939 1.00 69.25 105 TYR A O 1
ATOM 815 N N . LEU A 1 106 ? 8.790 -1.548 -8.003 1.00 67.88 106 LEU A N 1
ATOM 816 C CA . LEU A 1 106 ? 8.560 -1.235 -6.589 1.00 67.88 106 LEU A CA 1
ATOM 817 C C . LEU A 1 106 ? 9.316 -2.202 -5.658 1.00 67.88 106 LEU A C 1
ATOM 819 O O . LEU A 1 106 ? 9.868 -1.783 -4.643 1.00 67.88 106 LEU A O 1
ATOM 823 N N . LEU A 1 107 ? 9.379 -3.488 -6.022 1.00 71.75 107 LEU A N 1
ATOM 824 C CA . LEU A 1 107 ? 10.129 -4.522 -5.302 1.00 71.75 107 LEU A CA 1
ATOM 825 C C . LEU A 1 107 ? 11.635 -4.233 -5.327 1.00 71.75 107 LEU A C 1
ATOM 827 O O . LEU A 1 107 ? 12.280 -4.298 -4.282 1.00 71.75 107 LEU A O 1
ATOM 831 N N . ILE A 1 108 ? 12.194 -3.879 -6.487 1.00 70.19 108 ILE A N 1
ATOM 832 C CA . ILE A 1 108 ? 13.618 -3.536 -6.631 1.00 70.19 108 ILE A CA 1
ATOM 833 C C . ILE A 1 108 ? 13.992 -2.319 -5.786 1.00 70.19 108 ILE A C 1
ATOM 835 O O . ILE A 1 108 ? 14.986 -2.369 -5.064 1.00 70.19 108 ILE A O 1
ATOM 839 N N . ILE A 1 109 ? 13.180 -1.261 -5.824 1.00 68.38 109 ILE A N 1
ATOM 840 C CA . ILE A 1 109 ? 13.394 -0.065 -5.004 1.00 68.38 109 ILE A CA 1
ATOM 841 C C . ILE A 1 109 ? 13.306 -0.407 -3.511 1.00 68.38 109 ILE A C 1
ATOM 843 O O . ILE A 1 109 ? 14.188 -0.026 -2.748 1.00 68.38 109 ILE A O 1
ATOM 847 N N . PHE A 1 110 ? 12.334 -1.228 -3.098 1.00 67.38 110 PHE A N 1
ATOM 848 C CA . PHE A 1 110 ? 12.229 -1.689 -1.710 1.00 67.38 110 PHE A CA 1
ATOM 849 C C . PHE A 1 110 ? 13.476 -2.459 -1.265 1.00 67.38 110 PHE A C 1
ATOM 851 O O . PHE A 1 110 ? 14.015 -2.214 -0.185 1.00 67.38 110 PHE A O 1
ATOM 858 N N . HIS A 1 111 ? 13.975 -3.356 -2.115 1.00 69.31 111 HIS A N 1
ATOM 859 C CA . HIS A 1 111 ? 15.176 -4.131 -1.830 1.00 69.31 111 HIS A CA 1
ATOM 860 C C . HIS A 1 111 ? 16.426 -3.237 -1.736 1.00 69.31 111 HIS A C 1
ATOM 862 O O . HIS A 1 111 ? 17.258 -3.437 -0.850 1.00 69.31 111 HIS A O 1
ATOM 868 N N . LEU A 1 112 ? 16.549 -2.222 -2.598 1.00 67.06 112 LEU A N 1
ATOM 869 C CA . L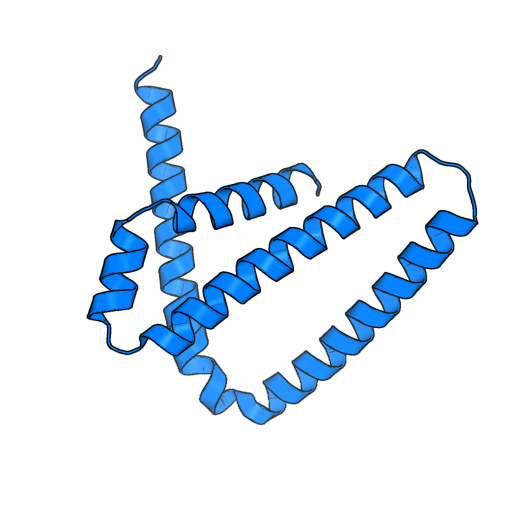EU A 1 112 ? 17.670 -1.279 -2.596 1.00 67.06 112 LEU A CA 1
ATOM 870 C C . LEU A 1 112 ? 17.656 -0.354 -1.365 1.00 67.06 112 LEU A C 1
ATOM 872 O O . LEU A 1 112 ? 18.691 -0.200 -0.719 1.00 67.06 112 LEU A O 1
ATOM 876 N N . SER A 1 113 ? 16.497 0.192 -0.977 1.00 66.06 113 SER A N 1
ATOM 877 C CA . SER A 1 113 ? 16.365 1.036 0.222 1.00 66.06 113 SER A CA 1
ATOM 878 C C . SER A 1 113 ? 16.640 0.255 1.512 1.00 66.06 113 SER A C 1
ATOM 880 O O . SER A 1 113 ? 17.270 0.778 2.431 1.00 66.06 113 SER A O 1
ATOM 882 N N . VAL A 1 114 ? 16.232 -1.021 1.579 1.00 68.94 114 VAL A N 1
ATOM 883 C CA . VAL A 1 114 ? 16.581 -1.913 2.699 1.00 68.94 114 VAL A CA 1
ATOM 884 C C . VAL A 1 114 ? 18.097 -2.133 2.762 1.00 68.94 114 VAL A C 1
ATOM 886 O O . VAL A 1 114 ? 18.680 -2.005 3.836 1.00 68.94 114 VAL A O 1
ATOM 889 N N . ILE A 1 115 ? 18.764 -2.383 1.630 1.00 67.94 115 ILE A N 1
ATOM 890 C CA . ILE A 1 115 ? 20.231 -2.533 1.573 1.00 67.94 115 ILE A CA 1
AT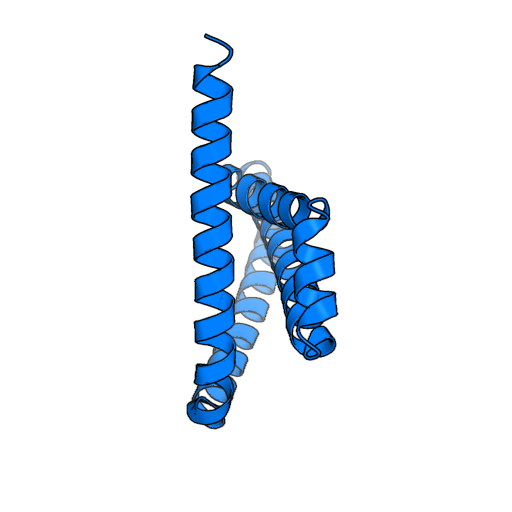OM 891 C C . ILE A 1 115 ? 20.956 -1.247 2.003 1.00 67.94 115 ILE A C 1
ATOM 893 O O . ILE A 1 115 ? 21.928 -1.318 2.762 1.00 67.94 115 ILE A O 1
ATOM 897 N N . LEU A 1 116 ? 20.492 -0.077 1.556 1.00 64.06 116 LEU A N 1
ATOM 898 C CA . LEU A 1 116 ? 21.038 1.227 1.950 1.00 64.06 116 LEU A CA 1
ATOM 899 C C . LEU A 1 116 ? 20.855 1.491 3.447 1.00 64.06 116 LEU A C 1
ATOM 901 O O . LEU A 1 116 ? 21.806 1.889 4.112 1.00 64.06 116 LEU A O 1
ATOM 905 N N . SER A 1 117 ? 19.681 1.183 4.005 1.00 63.19 117 SER A N 1
ATOM 906 C CA . SER A 1 117 ? 19.421 1.308 5.444 1.00 63.19 117 SER A CA 1
ATOM 907 C C . SER A 1 117 ? 20.344 0.404 6.274 1.00 63.19 117 SER A C 1
ATOM 909 O O . SER A 1 117 ? 20.926 0.849 7.264 1.00 63.19 117 SER A O 1
ATOM 911 N N . ILE A 1 118 ? 20.578 -0.836 5.825 1.00 59.22 118 ILE A N 1
ATOM 912 C CA . ILE A 1 118 ? 21.514 -1.768 6.477 1.00 59.22 118 ILE A CA 1
ATOM 913 C C . ILE A 1 118 ? 22.969 -1.276 6.346 1.00 59.22 118 ILE A C 1
ATOM 915 O O . ILE A 1 118 ? 23.757 -1.413 7.283 1.00 59.22 118 ILE A O 1
ATOM 919 N N . THR A 1 119 ? 23.331 -0.656 5.219 1.00 60.75 119 THR A N 1
ATOM 920 C CA . THR A 1 119 ? 24.678 -0.106 4.982 1.00 60.75 119 THR A CA 1
ATOM 921 C C . THR A 1 119 ? 24.934 1.159 5.809 1.00 60.75 119 THR A C 1
ATOM 923 O O . THR A 1 119 ? 26.007 1.282 6.396 1.00 60.75 119 THR A O 1
ATOM 926 N N . SER A 1 120 ? 23.948 2.052 5.963 1.00 57.84 120 SER A N 1
ATOM 927 C CA . SER A 1 120 ? 24.032 3.210 6.869 1.00 57.84 120 SER A CA 1
ATOM 928 C C . SER A 1 120 ? 24.176 2.801 8.337 1.00 57.84 120 SER A C 1
ATOM 930 O O . SER A 1 120 ? 24.919 3.450 9.069 1.00 57.84 120 SER A O 1
ATOM 932 N N . ILE A 1 121 ? 23.540 1.705 8.771 1.00 55.00 121 ILE A N 1
ATOM 933 C CA . ILE A 1 121 ? 23.738 1.159 10.127 1.00 55.00 121 ILE A CA 1
ATOM 934 C C . ILE A 1 121 ? 25.175 0.648 10.314 1.00 55.00 121 ILE A C 1
ATOM 936 O O . ILE A 1 121 ? 25.743 0.811 11.390 1.00 55.00 121 ILE A O 1
ATOM 940 N N . LYS A 1 122 ? 25.800 0.093 9.267 1.00 52.34 122 LYS A N 1
ATOM 941 C CA . LYS A 1 122 ? 27.193 -0.380 9.320 1.00 52.34 122 LYS A CA 1
ATOM 942 C C . LYS A 1 122 ? 28.238 0.747 9.255 1.00 52.34 122 LYS A C 1
ATOM 944 O O . LYS A 1 122 ? 29.402 0.488 9.522 1.00 52.34 122 LYS A O 1
ATOM 949 N N . GLN A 1 123 ? 27.854 1.965 8.865 1.00 52.56 123 GLN A N 1
ATOM 950 C CA . GLN A 1 123 ? 28.768 3.113 8.780 1.00 52.56 123 GLN A CA 1
ATOM 951 C C . GLN A 1 123 ? 28.737 4.010 10.032 1.00 52.56 123 GLN A C 1
ATOM 953 O O . GLN A 1 123 ? 29.554 4.920 10.150 1.00 52.56 123 GLN A O 1
ATOM 958 N N . ASN A 1 124 ? 27.799 3.759 10.953 1.00 43.91 124 ASN A N 1
ATOM 959 C CA . ASN A 1 124 ? 27.663 4.453 12.238 1.00 43.91 124 ASN A CA 1
ATOM 960 C C . ASN A 1 124 ? 27.980 3.534 13.441 1.00 43.91 124 ASN A C 1
ATOM 962 O O . ASN A 1 124 ? 27.598 3.840 14.570 1.00 43.91 124 ASN A O 1
ATOM 966 N N . LEU A 1 125 ? 28.644 2.397 13.190 1.00 47.25 125 LEU A N 1
ATOM 967 C CA . LEU A 1 125 ? 29.190 1.488 14.200 1.00 47.25 125 LEU A CA 1
ATOM 968 C C . LEU A 1 125 ? 30.656 1.172 13.890 1.00 47.25 125 LEU A C 1
ATOM 970 O O . LEU A 1 125 ? 30.945 0.874 12.709 1.00 47.25 125 LEU A O 1
#

Secondary structure (DSSP, 8-state):
-HHHHHHHHHHHHHHHH-HHHHHHHHHTS-HHHHHHHHHHHHHHHHHHHHHHHHHHHHHH---HHHHHHHHHHHHHHHHHHHHHHHHHHHTHHHHHHHHHHHHHHHHHHHHHHHHHHHHHHHH--

Organism: Schistosoma bovis (NCBI:txid6184)

Radius of gyration: 18.28 Å; chains: 1; bounding box: 49×24×48 Å

InterPro domains:
  IPR018499 Tetraspanin/Peripherin [PF00335] (3-96)
  IPR018499 Tetraspanin/Peripherin [PTHR19282] (2-99)
  IPR018503 Tetraspanin, conserved site [PS00421] (45-67)

Sequence (125 aa):
IQLIGLAVLGFSVYIYLEPEAQDIILASGQQHAVQIMLYALMGIGGITLVIALFGCCGAYHESQCLLGTYFTILIVIFATQVTGATLGYLYREEVRVTFIQNIFYLLIIFHLSVILSITSIKQNL

pLDDT: mean 72.33, std 10.67, range [43.91, 94.81]